Protein AF-A0A943YGJ3-F1 (afdb_monomer)

Secondary structure (DSSP, 8-state):
------PPPHHHHHHHHHHHTT-S--EEEEEEEEGGGTEEEEEEE-SSEEEEEEEETTT--EEEEEEEEPPGGGSPPTTTHHHHHGGGS--

Radius of gyration: 19.24 Å; Cα contacts (8 Å, |Δi|>4): 137; chains: 1; bounding box: 73×21×36 Å

Foldseek 3Di:
DPPPQDFDDVVLLVVLQCVVVVHPDWAWPDWDQDDVRQWIWTWTDDPFKIKTWIAGRRPRDTPDIDMDTDDPVPPPPPVVVVVVVVVVPDD

Mean predicted aligned error: 11.34 Å

pLDDT: mean 77.57, std 17.03, range [38.84, 93.38]

Solvent-accessible surface area (backbone atoms only — not comparable to full-atom values): 5538 Å² total; per-residue (Å²): 133,85,75,83,72,63,62,60,50,73,71,55,51,50,53,51,44,29,60,74,69,71,46,95,73,68,48,74,79,45,76,47,73,39,77,99,62,43,32,33,41,40,33,30,34,52,99,57,36,38,35,41,31,33,30,33,21,63,81,68,45,75,78,44,76,49,74,46,71,59,62,72,86,72,49,78,53,86,71,57,60,61,58,63,65,57,70,78,73,79,133

Nearest PDB structures (foldseek):
  4exr-assembly1_A-2  TM=6.907E-01  e=7.756E-03  Clostridioides difficile 630
  7ui9-assembly1_a  TM=6.718E-01  e=1.107E-01  Saccharomyces cerevisiae S288C
  8tid-assembly1_W  TM=8.843E-01  e=9.852E-01  Tetrahymena thermophila
  4o9d-assembly1_B  TM=7.866E-01  e=1.045E+00  Schizosaccharomyces pombe 972h-
  4xuu-assembly1_C  TM=4.903E-01  e=2.532E-01  Homo sapiens

Structure (mmCIF, N/CA/C/O backbone):
data_AF-A0A943YGJ3-F1
#
_entry.id   AF-A0A943YGJ3-F1
#
loop_
_atom_site.group_PDB
_atom_site.id
_atom_site.type_symbol
_atom_site.label_atom_id
_atom_site.label_alt_id
_atom_site.label_comp_id
_atom_site.label_asym_id
_atom_site.label_entity_id
_atom_site.label_seq_id
_atom_site.pdbx_PDB_ins_code
_atom_site.Cartn_x
_atom_site.Cartn_y
_atom_site.Cartn_z
_atom_site.occupancy
_atom_site.B_iso_or_equiv
_atom_site.auth_seq_id
_atom_site.auth_comp_id
_atom_site.auth_asym_id
_atom_site.auth_atom_id
_atom_site.pdbx_PDB_model_num
ATOM 1 N N . MET A 1 1 ? -24.476 -3.055 19.272 1.00 38.84 1 MET A N 1
ATOM 2 C CA . MET A 1 1 ? -23.547 -4.196 19.418 1.00 38.84 1 MET A CA 1
ATOM 3 C C . MET A 1 1 ? -22.123 -3.687 19.275 1.00 38.84 1 MET A C 1
ATOM 5 O O . MET A 1 1 ? -21.854 -2.990 18.306 1.00 38.84 1 MET A O 1
ATOM 9 N N . LYS A 1 2 ? -21.232 -3.972 20.230 1.00 44.19 2 LYS A N 1
ATOM 10 C CA . LYS A 1 2 ? -19.802 -3.674 20.076 1.00 44.19 2 LYS A CA 1
ATOM 11 C C . LYS A 1 2 ? -19.238 -4.757 19.157 1.00 44.19 2 LYS A C 1
ATOM 13 O O . LYS A 1 2 ? -19.181 -5.911 19.566 1.00 44.19 2 LYS A O 1
ATOM 18 N N . LYS A 1 3 ? -18.949 -4.429 17.895 1.00 51.28 3 LYS A N 1
ATOM 19 C CA . LYS A 1 3 ? -18.181 -5.339 17.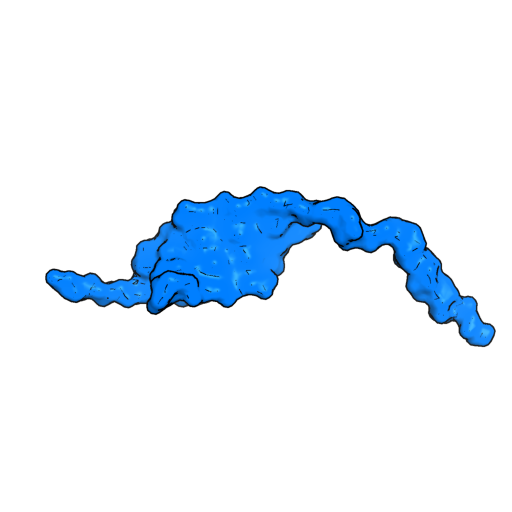039 1.00 51.28 3 LYS A CA 1
ATOM 20 C C . LYS A 1 3 ? -16.803 -5.443 17.693 1.00 51.28 3 LYS A C 1
ATOM 22 O O . LYS A 1 3 ? -16.145 -4.419 17.853 1.00 51.28 3 LYS A O 1
ATOM 27 N N . ASN A 1 4 ? -16.410 -6.635 18.136 1.00 54.59 4 ASN A N 1
ATOM 28 C CA . ASN A 1 4 ? -15.022 -6.898 18.496 1.00 54.59 4 ASN A CA 1
ATOM 29 C C . ASN A 1 4 ? -14.224 -6.800 17.199 1.00 54.59 4 ASN A C 1
ATOM 31 O O . ASN A 1 4 ? -14.131 -7.764 16.446 1.00 54.59 4 ASN A O 1
ATOM 35 N N . VAL A 1 5 ? -13.754 -5.594 16.906 1.00 59.84 5 VAL A N 1
ATOM 36 C CA . VAL A 1 5 ? -12.883 -5.316 15.776 1.00 59.84 5 VAL A CA 1
ATOM 37 C C . VAL A 1 5 ? -11.542 -5.960 16.103 1.00 59.84 5 VAL A C 1
ATOM 39 O O . VAL A 1 5 ? -10.774 -5.452 16.917 1.00 59.84 5 VAL A O 1
ATOM 42 N N . LEU A 1 6 ? -11.330 -7.153 15.554 1.00 70.00 6 LEU A N 1
ATOM 43 C CA . LEU A 1 6 ? -10.031 -7.804 15.542 1.00 70.00 6 LEU A CA 1
ATOM 44 C C . LEU A 1 6 ? -9.246 -7.168 14.407 1.00 70.00 6 LEU A C 1
ATOM 46 O O . LEU A 1 6 ? -9.552 -7.407 13.243 1.00 70.00 6 LEU A O 1
ATOM 50 N N . TYR A 1 7 ? -8.271 -6.338 14.761 1.00 81.75 7 TYR A N 1
ATOM 51 C CA . TYR A 1 7 ? -7.357 -5.786 13.776 1.00 81.75 7 TYR A CA 1
ATOM 52 C C . TYR A 1 7 ? -6.507 -6.912 13.182 1.00 81.75 7 TYR A C 1
ATOM 54 O O . TYR A 1 7 ? -6.014 -7.774 13.921 1.00 81.75 7 TYR A O 1
ATOM 62 N N . ILE A 1 8 ? -6.333 -6.914 11.862 1.00 86.19 8 ILE A N 1
ATOM 63 C CA . ILE A 1 8 ? -5.4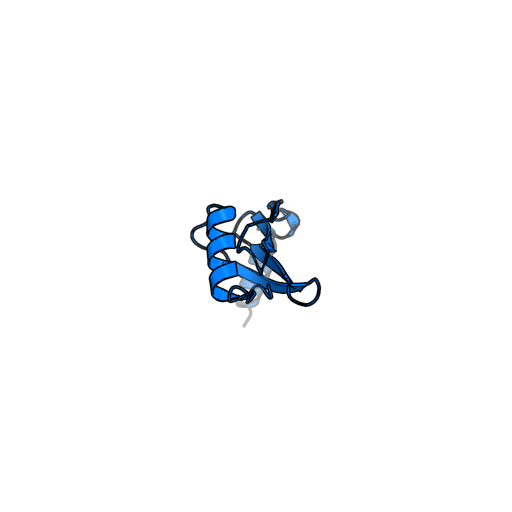16 -7.845 11.202 1.00 86.19 8 ILE A CA 1
ATOM 64 C C . ILE A 1 8 ? -3.994 -7.612 11.714 1.00 86.19 8 ILE A C 1
ATOM 66 O O . IL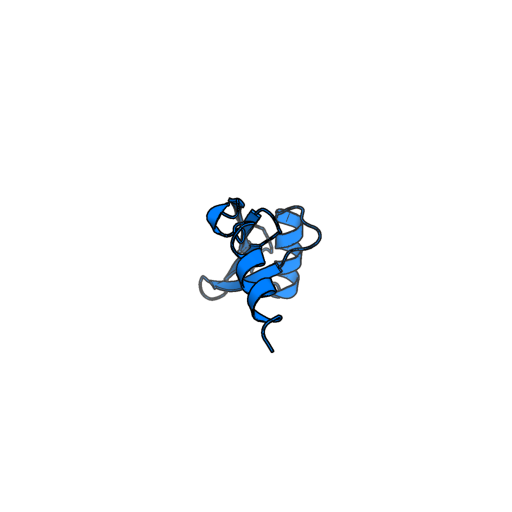E A 1 8 ? -3.598 -6.495 12.048 1.00 86.19 8 ILE A O 1
ATOM 70 N N . SER A 1 9 ? -3.198 -8.674 11.766 1.00 87.88 9 SER A N 1
ATOM 71 C CA . SER A 1 9 ? -1.785 -8.531 12.117 1.00 87.88 9 SER A CA 1
ATOM 72 C C . SER A 1 9 ? -0.995 -7.906 10.955 1.00 87.88 9 SER A C 1
ATOM 74 O O . SER A 1 9 ? -1.339 -8.126 9.791 1.00 87.88 9 SER A O 1
ATOM 76 N N . PRO A 1 10 ? 0.126 -7.212 11.218 1.00 85.38 10 PRO A N 1
ATOM 77 C CA . PRO A 1 10 ? 0.975 -6.671 10.155 1.00 85.38 10 PRO A CA 1
ATOM 78 C C . PRO A 1 10 ? 1.521 -7.759 9.215 1.00 85.38 10 PRO A C 1
ATOM 80 O O . PRO A 1 10 ? 1.714 -7.507 8.031 1.00 85.38 10 PRO A O 1
ATOM 83 N N . MET A 1 11 ? 1.725 -8.991 9.699 1.00 89.81 11 MET A N 1
ATOM 84 C CA . MET A 1 11 ? 2.108 -10.118 8.834 1.00 89.81 11 MET A CA 1
ATOM 85 C C . MET A 1 11 ? 1.001 -10.487 7.843 1.00 89.81 11 MET A C 1
ATOM 87 O O . MET A 1 11 ? 1.283 -10.782 6.685 1.00 89.81 11 MET A O 1
ATOM 91 N N . GLN A 1 12 ? -0.252 -10.443 8.291 1.00 89.88 12 GLN A N 1
ATOM 92 C CA . GLN A 1 12 ? -1.412 -10.716 7.452 1.00 89.88 12 GLN A CA 1
ATOM 93 C C . GLN A 1 12 ? -1.633 -9.597 6.429 1.00 89.88 12 GLN A C 1
ATOM 95 O O . GLN A 1 12 ? -1.879 -9.884 5.262 1.00 89.88 12 GLN A O 1
ATOM 100 N N . ALA A 1 13 ? -1.444 -8.339 6.838 1.00 89.81 13 ALA A N 1
ATOM 101 C CA . ALA A 1 13 ? -1.483 -7.193 5.935 1.00 89.81 13 ALA A CA 1
ATOM 102 C C . ALA A 1 13 ? -0.425 -7.314 4.820 1.00 89.81 13 ALA A C 1
ATOM 104 O O . ALA A 1 13 ? -0.734 -7.102 3.654 1.00 89.81 13 ALA A O 1
ATOM 105 N N . ARG A 1 14 ? 0.805 -7.746 5.139 1.00 90.88 14 ARG A N 1
ATOM 106 C CA . ARG A 1 14 ? 1.852 -7.988 4.126 1.00 90.88 14 ARG A CA 1
ATOM 107 C C . ARG A 1 14 ? 1.452 -9.045 3.100 1.00 90.88 14 ARG A C 1
ATOM 109 O O . ARG A 1 14 ? 1.681 -8.838 1.916 1.00 90.88 14 ARG A O 1
ATOM 116 N N . ALA A 1 15 ? 0.868 -10.158 3.545 1.00 91.62 15 ALA A N 1
ATOM 117 C CA . ALA A 1 15 ? 0.404 -11.204 2.636 1.00 91.62 15 ALA A CA 1
ATOM 118 C C . ALA A 1 15 ? -0.684 -10.669 1.693 1.00 91.62 15 ALA A C 1
ATOM 120 O O . ALA A 1 15 ? -0.583 -10.837 0.486 1.00 91.62 15 ALA A O 1
ATOM 121 N N . LEU A 1 16 ? -1.664 -9.940 2.234 1.00 91.19 16 LEU A N 1
ATOM 122 C CA . LEU A 1 16 ? -2.721 -9.305 1.443 1.00 91.19 16 LEU A CA 1
ATOM 123 C C . LEU A 1 16 ? -2.173 -8.271 0.450 1.00 91.19 16 LEU A C 1
ATOM 125 O O . LEU A 1 16 ? -2.653 -8.206 -0.675 1.00 91.19 16 LEU A O 1
ATOM 129 N N . ALA A 1 17 ? -1.156 -7.495 0.832 1.00 91.06 17 ALA A N 1
ATOM 130 C CA . ALA A 1 17 ? -0.520 -6.525 -0.058 1.00 91.06 17 ALA A CA 1
ATOM 131 C C . ALA A 1 17 ? 0.199 -7.196 -1.237 1.00 91.06 17 ALA A C 1
ATOM 133 O O . ALA A 1 17 ? 0.097 -6.722 -2.367 1.00 91.06 17 ALA A O 1
ATOM 134 N N . LEU A 1 18 ? 0.893 -8.311 -0.985 1.00 91.88 18 LEU A N 1
ATOM 135 C CA . LEU A 1 18 ? 1.544 -9.108 -2.029 1.00 91.88 18 LEU A CA 1
ATOM 136 C C . LEU A 1 18 ? 0.520 -9.718 -2.992 1.00 91.88 18 LEU A C 1
ATOM 138 O O . LEU A 1 18 ? 0.701 -9.633 -4.204 1.00 91.88 18 LEU A O 1
ATOM 142 N N . GLU A 1 19 ? -0.576 -10.261 -2.459 1.00 92.06 19 GLU A N 1
ATOM 143 C CA . GLU A 1 19 ? -1.685 -10.796 -3.258 1.00 92.06 19 GLU A CA 1
ATOM 144 C C . GLU A 1 19 ? -2.353 -9.689 -4.093 1.00 92.06 19 GLU A C 1
ATOM 146 O O . GLU A 1 19 ? -2.602 -9.876 -5.282 1.00 92.06 19 GLU A O 1
ATOM 151 N N . ALA A 1 20 ? -2.585 -8.508 -3.505 1.00 90.19 20 ALA A N 1
ATOM 152 C CA . ALA A 1 20 ? -3.191 -7.363 -4.187 1.00 90.19 20 ALA A CA 1
A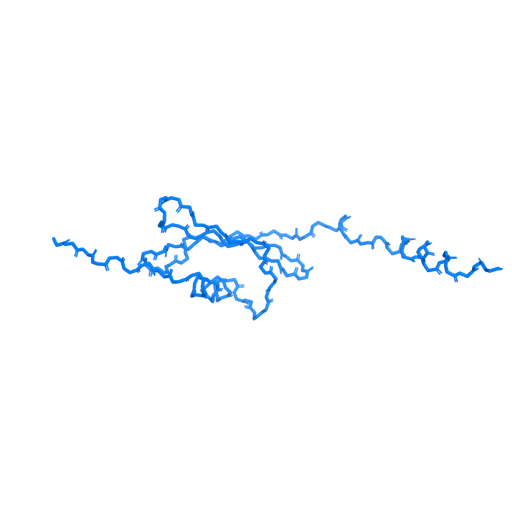TOM 153 C C . ALA A 1 20 ? -2.315 -6.825 -5.327 1.00 90.19 20 ALA A C 1
ATOM 155 O O . ALA A 1 20 ? -2.831 -6.454 -6.380 1.00 90.19 20 ALA A O 1
ATOM 156 N N . ALA A 1 21 ? -0.994 -6.810 -5.137 1.00 87.75 21 ALA A N 1
ATOM 157 C CA . ALA A 1 21 ? -0.036 -6.437 -6.173 1.00 87.75 21 ALA A CA 1
ATOM 158 C C . ALA A 1 21 ? 0.341 -7.602 -7.106 1.00 87.75 21 ALA A C 1
ATOM 160 O O . ALA A 1 21 ? 1.104 -7.401 -8.051 1.00 87.75 21 ALA A O 1
ATOM 161 N N . ASN A 1 22 ? -0.203 -8.802 -6.871 1.00 89.94 22 ASN A N 1
ATOM 162 C CA . ASN A 1 22 ? 0.075 -10.023 -7.624 1.00 89.94 22 ASN A CA 1
ATOM 163 C C . ASN A 1 22 ? 1.584 -10.324 -7.744 1.00 89.94 22 ASN A C 1
ATOM 165 O O . ASN A 1 22 ? 2.084 -10.714 -8.801 1.00 89.94 22 ASN A O 1
ATOM 169 N N . VAL A 1 23 ? 2.320 -10.109 -6.649 1.00 88.19 23 VAL A N 1
ATOM 170 C CA . VAL A 1 23 ? 3.770 -10.326 -6.561 1.00 88.19 23 VAL A CA 1
ATOM 171 C C . VAL A 1 23 ? 4.092 -11.418 -5.565 1.00 88.19 23 VAL A C 1
ATOM 173 O O . VAL A 1 23 ? 3.603 -11.439 -4.442 1.00 88.19 23 VAL A O 1
ATOM 176 N N . THR A 1 24 ? 4.994 -12.311 -5.959 1.00 85.94 24 THR A N 1
ATOM 177 C CA . THR A 1 24 ? 5.399 -13.442 -5.117 1.00 85.94 24 THR A CA 1
ATOM 178 C C . THR A 1 24 ? 6.448 -13.046 -4.080 1.00 85.94 24 THR A C 1
ATOM 180 O O . THR A 1 24 ? 6.499 -13.613 -2.992 1.00 85.94 24 THR A O 1
ATOM 183 N N . SER A 1 25 ? 7.312 -12.088 -4.420 1.00 86.50 25 SER A N 1
ATOM 184 C CA . SER A 1 25 ? 8.400 -11.623 -3.566 1.00 86.50 25 SER A CA 1
ATOM 185 C C . SER A 1 25 ? 8.629 -10.139 -3.797 1.00 86.50 25 SER A C 1
ATOM 187 O O . SER A 1 25 ? 8.878 -9.711 -4.921 1.00 86.50 25 SER A O 1
ATOM 189 N N . ALA A 1 26 ? 8.579 -9.363 -2.721 1.00 89.75 26 ALA A N 1
ATOM 190 C CA . ALA A 1 26 ? 8.909 -7.949 -2.737 1.00 89.75 26 ALA A CA 1
ATOM 191 C C . ALA A 1 26 ? 9.692 -7.573 -1.480 1.00 89.75 26 ALA A C 1
ATOM 193 O O . ALA A 1 26 ? 9.586 -8.215 -0.429 1.00 89.75 26 ALA A O 1
ATOM 194 N N . ARG A 1 27 ? 10.483 -6.508 -1.586 1.00 89.62 27 ARG A N 1
ATOM 195 C CA . ARG A 1 27 ? 11.204 -5.933 -0.458 1.00 89.62 27 ARG A CA 1
ATOM 196 C C . ARG A 1 27 ? 10.323 -4.883 0.203 1.00 89.62 27 ARG A C 1
ATOM 198 O O . ARG A 1 27 ? 10.106 -3.822 -0.365 1.00 89.62 27 ARG A O 1
ATOM 205 N N . PHE A 1 28 ? 9.847 -5.163 1.410 1.00 89.69 28 PHE A N 1
ATOM 206 C CA . PHE A 1 28 ? 9.139 -4.167 2.214 1.00 89.69 28 PHE A CA 1
ATOM 207 C C . PHE A 1 28 ? 10.124 -3.117 2.724 1.00 89.69 28 PHE A C 1
ATOM 209 O O . PHE A 1 28 ? 11.058 -3.453 3.454 1.00 89.69 28 PHE A O 1
ATOM 216 N N . ASP A 1 29 ? 9.901 -1.865 2.339 1.00 88.19 29 ASP A N 1
ATOM 217 C CA . ASP A 1 29 ? 10.710 -0.720 2.757 1.00 88.19 29 ASP A CA 1
ATOM 218 C C . ASP A 1 29 ? 10.095 -0.047 3.989 1.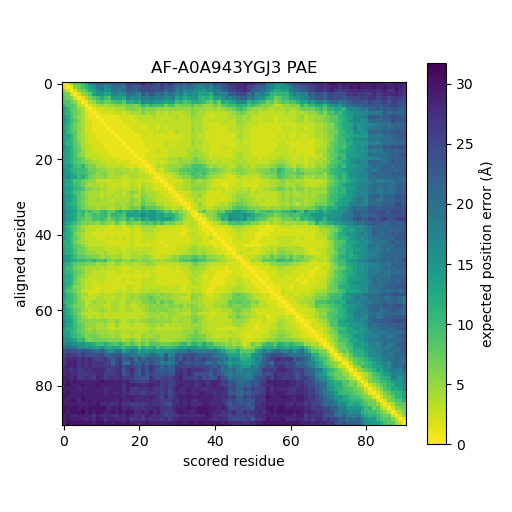00 88.19 29 ASP A C 1
ATOM 220 O O . ASP A 1 29 ? 10.797 0.288 4.945 1.00 88.19 29 ASP A O 1
ATOM 224 N N . SER A 1 30 ? 8.761 0.050 4.027 1.00 88.62 30 SER A N 1
ATOM 225 C CA . SER A 1 30 ? 8.036 0.595 5.172 1.00 88.62 30 SER A CA 1
ATOM 226 C C . SER A 1 30 ? 6.736 -0.147 5.464 1.00 88.62 30 SER A C 1
ATOM 228 O O . SER A 1 30 ? 6.065 -0.676 4.579 1.00 88.62 30 SER A O 1
ATOM 230 N N . GLN A 1 31 ? 6.370 -0.164 6.744 1.00 89.44 31 GLN A N 1
ATOM 231 C CA . GLN A 1 31 ? 5.03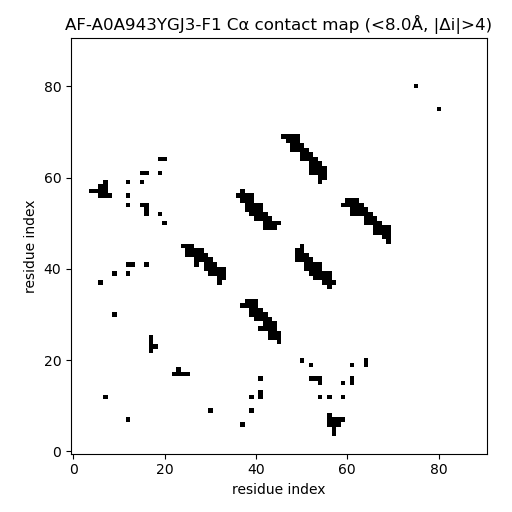6 -0.543 7.198 1.00 89.44 31 GLN A CA 1
ATOM 232 C C . GLN A 1 31 ? 4.592 0.472 8.248 1.00 89.44 31 GLN A C 1
ATOM 234 O O . GLN A 1 31 ? 5.277 0.667 9.258 1.00 89.44 31 GLN A O 1
ATOM 239 N N . LYS A 1 32 ? 3.453 1.118 8.026 1.00 88.38 32 LYS A N 1
ATOM 240 C CA . LYS A 1 32 ? 2.879 2.070 8.973 1.00 88.38 32 LYS A CA 1
ATOM 241 C C . LYS A 1 32 ? 1.426 1.725 9.234 1.00 88.38 32 LYS A C 1
ATOM 243 O O . LYS A 1 32 ? 0.715 1.245 8.360 1.00 88.38 32 LYS A O 1
ATOM 248 N N . LEU A 1 33 ? 1.007 1.960 10.469 1.00 87.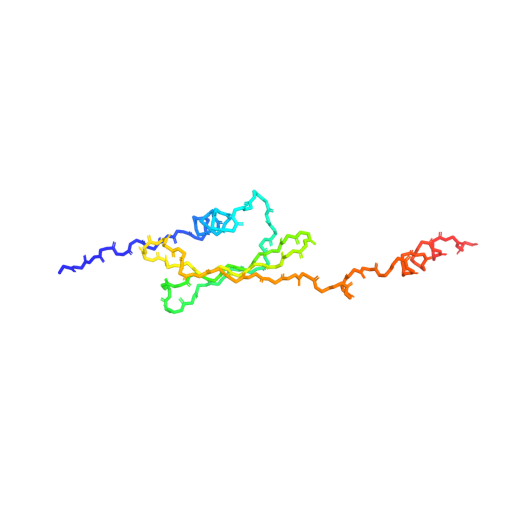88 33 LEU A N 1
ATOM 249 C CA . LEU A 1 33 ? -0.388 1.881 10.863 1.00 87.88 33 LEU A CA 1
ATOM 250 C C . LEU A 1 33 ? -0.876 3.313 11.094 1.00 87.88 33 LEU A C 1
ATOM 252 O O . LEU A 1 33 ? -0.419 3.996 12.010 1.00 87.88 33 LEU A O 1
ATOM 256 N N . LEU A 1 34 ? -1.745 3.766 10.207 1.00 82.94 34 LEU A N 1
ATOM 257 C CA . LEU A 1 34 ? -2.336 5.089 10.135 1.00 82.94 34 LEU A CA 1
ATOM 258 C C . LEU A 1 34 ? -3.765 5.073 10.704 1.00 82.94 34 LEU A C 1
ATOM 260 O O . LEU A 1 34 ? -4.314 4.031 11.070 1.00 82.94 34 LEU A O 1
ATOM 264 N N . GLU A 1 35 ? -4.346 6.268 10.806 1.00 72.50 35 GLU A N 1
ATOM 265 C CA . GLU A 1 35 ? -5.749 6.484 11.175 1.00 72.50 35 GLU A CA 1
ATOM 266 C C . GLU A 1 35 ? -6.146 5.813 12.508 1.00 72.50 35 GLU A C 1
ATOM 268 O O . GLU A 1 35 ? -6.987 4.928 12.582 1.00 72.50 35 GLU A O 1
ATOM 273 N N . SER A 1 36 ? -5.470 6.187 13.603 1.00 71.88 36 SER A N 1
ATOM 274 C CA . SER A 1 36 ? -5.713 5.640 14.955 1.00 71.88 36 SER A CA 1
ATOM 275 C C . SER A 1 36 ? -5.619 4.111 15.090 1.00 71.88 36 SER A C 1
ATOM 277 O O . SER A 1 36 ? -5.978 3.576 16.140 1.00 71.88 36 SER A O 1
ATOM 279 N N . GLY A 1 37 ? -5.094 3.408 14.085 1.00 71.88 37 GLY A N 1
ATOM 280 C CA . GLY A 1 37 ? -4.974 1.957 14.102 1.00 71.88 37 GLY A CA 1
ATOM 281 C C . GLY A 1 37 ? -5.834 1.214 13.083 1.00 71.88 37 GLY A C 1
ATOM 282 O O . GLY A 1 37 ? -5.819 -0.014 13.101 1.00 71.88 37 GLY A O 1
ATOM 283 N N . SER A 1 38 ? -6.595 1.908 12.231 1.00 85.25 38 SER A N 1
ATOM 284 C CA . SER A 1 38 ? -7.510 1.268 11.278 1.00 85.25 38 SER A CA 1
ATOM 285 C C . SER A 1 38 ? -6.968 1.132 9.859 1.00 85.25 38 SER A C 1
ATOM 287 O O . SER A 1 38 ? -7.574 0.401 9.085 1.00 85.25 38 SER A O 1
ATOM 289 N N . LEU A 1 39 ? -5.847 1.765 9.503 1.00 88.75 39 LEU A N 1
ATOM 290 C CA . LEU A 1 39 ? -5.317 1.722 8.137 1.00 88.75 39 LEU A CA 1
ATOM 291 C C . LEU A 1 39 ? -3.861 1.264 8.117 1.00 88.75 39 LEU A C 1
ATOM 293 O O . LEU A 1 39 ? -3.005 1.886 8.733 1.00 88.75 39 LEU A O 1
ATOM 297 N N . TYR A 1 40 ? -3.551 0.208 7.380 1.00 91.56 40 TYR A N 1
ATOM 298 C CA . TYR A 1 40 ? -2.180 -0.189 7.083 1.00 91.56 40 TYR A CA 1
ATOM 299 C C . TYR A 1 40 ? -1.709 0.458 5.784 1.00 91.56 40 TYR A C 1
ATOM 301 O O . TYR A 1 40 ? -2.341 0.300 4.746 1.00 91.56 40 TYR A O 1
ATOM 309 N N . GLU A 1 41 ? -0.569 1.133 5.845 1.00 93.12 41 GLU A N 1
ATOM 310 C CA . GLU A 1 41 ? 0.210 1.579 4.693 1.00 93.12 41 GLU A CA 1
ATOM 311 C C . GLU A 1 41 ? 1.440 0.675 4.582 1.00 93.12 41 GLU A C 1
ATOM 313 O O . GLU A 1 41 ? 2.261 0.592 5.504 1.00 93.12 41 GLU A O 1
ATOM 318 N N . LEU A 1 42 ? 1.541 -0.045 3.470 1.00 92.81 42 LEU A N 1
ATOM 319 C CA . LEU A 1 42 ? 2.635 -0.960 3.176 1.00 92.81 42 LEU A CA 1
ATOM 320 C C . LEU A 1 42 ? 3.342 -0.487 1.916 1.00 92.81 42 LEU A C 1
ATOM 322 O O . LEU A 1 42 ? 2.772 -0.519 0.828 1.00 92.81 42 LEU A O 1
ATOM 326 N N . GLU A 1 43 ? 4.594 -0.085 2.083 1.00 92.81 43 GLU A N 1
ATOM 327 C CA . GLU A 1 43 ? 5.462 0.364 1.001 1.00 92.81 43 GLU A CA 1
ATOM 328 C C . GLU A 1 43 ? 6.458 -0.758 0.711 1.00 92.81 43 GLU A C 1
ATOM 330 O O . GLU A 1 43 ? 7.256 -1.149 1.575 1.00 92.81 43 GLU A O 1
ATOM 335 N N . PHE A 1 44 ? 6.395 -1.316 -0.492 1.00 92.69 44 PHE A N 1
ATOM 336 C CA . PHE A 1 44 ? 7.283 -2.386 -0.923 1.00 92.69 44 PHE A CA 1
ATOM 337 C C . PHE A 1 44 ? 7.748 -2.173 -2.351 1.00 92.69 44 PHE A C 1
ATOM 339 O O . PHE A 1 44 ? 7.060 -1.606 -3.187 1.00 92.69 44 PHE A O 1
ATOM 346 N N . THR A 1 45 ? 8.950 -2.646 -2.628 1.00 89.50 45 THR A N 1
ATOM 347 C CA . THR A 1 45 ? 9.635 -2.400 -3.887 1.00 89.50 45 THR A CA 1
ATOM 348 C C . THR A 1 45 ? 10.066 -3.725 -4.493 1.00 89.50 45 THR A C 1
ATOM 350 O O . THR A 1 45 ? 10.496 -4.647 -3.793 1.00 89.50 45 THR A O 1
ATOM 353 N N . THR A 1 46 ? 9.935 -3.818 -5.805 1.00 87.56 46 THR A N 1
ATOM 354 C CA . THR A 1 46 ? 10.464 -4.897 -6.645 1.00 87.56 46 THR A CA 1
ATOM 355 C C . THR A 1 46 ? 11.665 -4.384 -7.435 1.00 87.56 46 THR A C 1
ATOM 357 O O . THR A 1 46 ? 12.079 -3.244 -7.259 1.00 87.56 46 THR A O 1
ATOM 360 N N . GLU A 1 47 ? 12.252 -5.200 -8.306 1.00 82.38 47 GLU A N 1
ATOM 361 C CA . GLU A 1 47 ? 13.392 -4.756 -9.120 1.00 82.38 47 GLU A CA 1
ATOM 362 C C . GLU A 1 47 ? 13.048 -3.570 -10.040 1.00 82.38 47 GLU A C 1
ATOM 364 O O . GLU A 1 47 ? 13.915 -2.745 -10.314 1.00 82.38 47 GLU A O 1
ATOM 369 N N . GLU A 1 48 ? 11.788 -3.449 -10.468 1.00 81.81 48 GLU A N 1
ATOM 370 C CA . GLU A 1 48 ? 11.374 -2.483 -11.496 1.00 81.81 48 GLU A CA 1
ATOM 371 C C . GLU A 1 48 ? 10.315 -1.479 -11.014 1.00 81.81 48 GLU A C 1
ATOM 373 O O . GLU A 1 48 ? 10.203 -0.383 -11.567 1.00 81.81 48 GLU A O 1
ATOM 378 N N . MET A 1 49 ? 9.532 -1.824 -9.986 1.00 88.44 49 MET A N 1
ATOM 379 C CA . MET A 1 49 ? 8.401 -1.018 -9.513 1.00 88.44 49 MET A CA 1
ATOM 380 C C . MET A 1 49 ? 8.384 -0.872 -7.992 1.00 88.44 49 MET A C 1
ATOM 382 O O . MET A 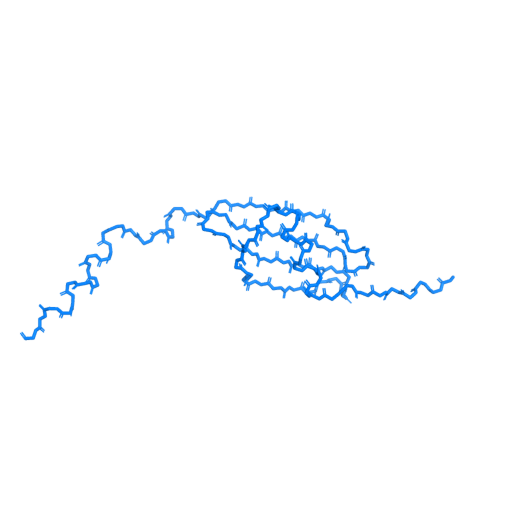1 49 ? 8.605 -1.838 -7.257 1.00 88.44 49 MET A O 1
ATOM 386 N N . HIS A 1 50 ? 8.050 0.328 -7.530 1.00 90.25 50 HIS A N 1
ATOM 387 C CA . HIS A 1 50 ? 7.598 0.584 -6.170 1.00 90.25 50 HIS A CA 1
ATOM 388 C C . HIS A 1 50 ? 6.083 0.431 -6.097 1.00 90.25 50 HIS A C 1
ATOM 390 O O . HIS A 1 50 ? 5.365 0.829 -7.014 1.00 90.25 50 HIS A O 1
ATOM 396 N N . TYR A 1 51 ? 5.615 -0.110 -4.983 1.00 92.69 51 TYR A N 1
ATOM 397 C CA . TYR A 1 51 ? 4.215 -0.329 -4.682 1.00 92.69 51 TYR A CA 1
ATOM 398 C C . TYR A 1 51 ? 3.887 0.264 -3.321 1.00 92.69 51 TYR A C 1
ATOM 400 O O . TYR A 1 51 ? 4.608 0.060 -2.338 1.00 92.69 51 TYR A O 1
ATOM 408 N N . THR A 1 52 ? 2.741 0.924 -3.262 1.00 93.38 52 THR A N 1
ATOM 409 C CA . THR A 1 52 ? 2.151 1.422 -2.029 1.00 93.38 52 THR A CA 1
ATOM 410 C C . THR A 1 52 ? 0.755 0.841 -1.914 1.00 93.38 52 THR A C 1
ATOM 412 O O . THR A 1 52 ? -0.121 1.113 -2.734 1.00 93.38 52 THR A O 1
ATOM 415 N N . CYS A 1 53 ? 0.542 0.005 -0.902 1.00 93.19 53 CYS A N 1
ATOM 416 C CA . CYS A 1 53 ? -0.743 -0.629 -0.652 1.00 93.19 53 CYS A CA 1
ATOM 417 C C . CYS A 1 53 ? -1.371 -0.092 0.634 1.00 93.19 53 CYS A C 1
ATOM 419 O O . CYS A 1 53 ? -0.711 0.003 1.672 1.00 93.19 53 CYS A O 1
ATOM 421 N N . TYR A 1 54 ? -2.663 0.216 0.551 1.00 92.69 54 TYR A N 1
ATOM 422 C CA . TYR A 1 54 ? -3.487 0.676 1.659 1.00 92.69 54 TYR A CA 1
ATOM 423 C C . TYR A 1 54 ? -4.490 -0.414 2.018 1.00 92.69 54 TYR A C 1
ATOM 425 O O . TYR A 1 54 ? -5.335 -0.767 1.196 1.00 92.69 54 TYR A O 1
ATOM 433 N N . ILE A 1 55 ? -4.402 -0.958 3.230 1.00 91.62 55 ILE A N 1
ATOM 434 C CA . ILE A 1 55 ? -5.246 -2.066 3.693 1.00 91.62 55 ILE A CA 1
ATOM 435 C C . ILE A 1 55 ? -6.015 -1.645 4.933 1.00 91.62 55 ILE A C 1
ATOM 437 O O . ILE A 1 55 ? -5.428 -1.191 5.913 1.00 91.62 55 ILE A O 1
ATOM 441 N N . ASP A 1 56 ? -7.326 -1.847 4.919 1.00 90.56 56 ASP A N 1
ATOM 442 C CA . ASP A 1 56 ? -8.161 -1.631 6.090 1.00 90.56 56 ASP A CA 1
ATOM 443 C C . ASP A 1 56 ? -7.847 -2.688 7.158 1.00 90.56 56 ASP A C 1
ATOM 445 O O . ASP A 1 56 ? -7.983 -3.893 6.939 1.00 90.56 56 ASP A O 1
ATOM 449 N N . ALA A 1 57 ? -7.410 -2.248 8.335 1.00 87.19 57 ALA A N 1
ATOM 450 C CA . ALA A 1 57 ? -7.013 -3.134 9.417 1.00 87.19 57 ALA A CA 1
ATOM 451 C C . ALA A 1 57 ? -8.207 -3.860 10.058 1.00 87.19 57 ALA A C 1
ATOM 453 O O . ALA A 1 57 ? -7.997 -4.852 10.751 1.00 87.19 57 ALA A O 1
ATOM 454 N N . VAL A 1 58 ? -9.439 -3.379 9.855 1.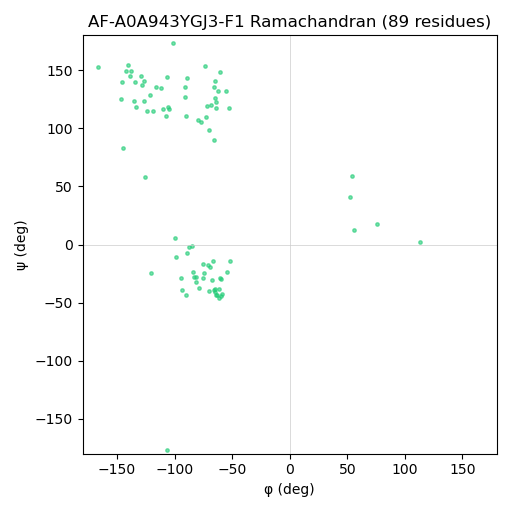00 86.38 58 VAL A N 1
ATOM 455 C CA . VAL A 1 58 ? -10.671 -3.909 10.461 1.00 86.38 58 VAL A CA 1
ATOM 456 C C . VAL A 1 58 ? -11.308 -4.989 9.586 1.00 86.38 58 VAL A C 1
ATOM 458 O O . VAL A 1 58 ? -11.754 -6.012 10.103 1.00 86.38 58 VAL A O 1
ATOM 461 N N . SER A 1 59 ? -11.359 -4.753 8.276 1.00 84.75 59 SER A N 1
ATOM 462 C CA . SER A 1 59 ? -11.951 -5.631 7.263 1.00 84.75 59 SER A CA 1
ATOM 463 C C . SER A 1 59 ? -10.910 -6.555 6.622 1.00 84.75 59 SER A C 1
ATOM 465 O O . SER A 1 59 ? -11.230 -7.672 6.225 1.00 84.75 59 SER A O 1
ATOM 467 N N . GLY A 1 60 ? -9.645 -6.124 6.555 1.00 85.88 60 GLY A N 1
ATOM 468 C CA . GLY A 1 60 ? -8.603 -6.813 5.791 1.00 85.88 60 GLY A CA 1
ATOM 469 C C . GLY A 1 60 ? -8.710 -6.592 4.282 1.00 85.88 60 GLY A C 1
ATOM 470 O O . GLY A 1 60 ? -8.143 -7.359 3.510 1.00 85.88 60 GLY A O 1
ATOM 471 N N . GLU A 1 61 ? -9.447 -5.570 3.854 1.00 87.56 61 GLU A N 1
ATOM 472 C CA . GLU A 1 61 ? -9.638 -5.247 2.443 1.00 87.56 61 GLU A CA 1
ATOM 473 C C . GLU A 1 61 ? -8.566 -4.264 1.973 1.00 87.56 61 GLU A C 1
ATOM 475 O O . GLU A 1 61 ? -8.264 -3.283 2.654 1.00 87.56 61 GLU A O 1
ATOM 480 N N . ALA A 1 62 ? -7.996 -4.514 0.794 1.00 90.12 62 ALA A N 1
ATOM 481 C CA . ALA A 1 62 ? -7.132 -3.545 0.137 1.00 90.12 62 ALA A CA 1
ATOM 482 C C . ALA A 1 62 ? -7.998 -2.393 -0.397 1.00 90.12 62 ALA A C 1
ATOM 484 O O . ALA A 1 62 ? -8.769 -2.565 -1.339 1.00 90.12 62 ALA A O 1
ATOM 485 N N . LEU A 1 63 ? -7.881 -1.222 0.227 1.00 90.06 63 LEU A N 1
ATOM 486 C CA . LEU A 1 63 ? -8.587 -0.000 -0.159 1.00 90.06 63 LEU A CA 1
ATOM 487 C C . LEU A 1 63 ? -7.981 0.634 -1.412 1.00 90.06 63 LEU A C 1
ATOM 489 O O . LEU A 1 63 ? -8.681 1.302 -2.171 1.00 90.06 63 LEU A O 1
ATOM 493 N N . GLY A 1 64 ? -6.679 0.437 -1.623 1.00 89.19 64 GLY A N 1
ATOM 494 C CA . GLY A 1 64 ? -5.970 0.987 -2.767 1.00 89.19 64 GLY A CA 1
ATOM 495 C C . GLY A 1 64 ? -4.598 0.362 -2.971 1.00 89.19 64 GLY A C 1
ATOM 496 O O . GLY A 1 64 ? -3.948 -0.096 -2.028 1.00 89.19 64 GLY A O 1
ATOM 497 N N . LEU A 1 65 ? -4.168 0.372 -4.228 1.00 91.94 65 LEU A N 1
ATOM 498 C CA . LEU A 1 65 ? -2.833 -0.007 -4.660 1.00 91.94 65 LEU A CA 1
ATOM 499 C C . LEU A 1 65 ? -2.348 1.067 -5.631 1.00 91.94 65 LEU A C 1
ATOM 501 O O . LEU A 1 65 ? -2.951 1.259 -6.686 1.00 91.94 65 LEU A O 1
ATOM 505 N N . ASP A 1 66 ? -1.269 1.742 -5.265 1.00 92.00 66 ASP A N 1
ATOM 506 C CA . ASP A 1 66 ? -0.525 2.624 -6.151 1.00 92.00 66 ASP A CA 1
ATOM 507 C C . ASP A 1 66 ? 0.792 1.948 -6.530 1.00 92.00 66 ASP A C 1
ATOM 509 O O . ASP A 1 66 ? 1.377 1.208 -5.732 1.00 92.00 66 ASP A O 1
ATOM 513 N N . PHE A 1 67 ? 1.239 2.156 -7.763 1.00 90.38 67 PHE A N 1
ATOM 514 C CA . PHE A 1 67 ? 2.508 1.627 -8.231 1.00 90.38 67 PHE A CA 1
ATOM 515 C C . PHE A 1 67 ? 3.159 2.598 -9.200 1.00 90.38 67 PHE A C 1
ATOM 517 O O . PHE A 1 67 ? 2.507 3.186 -10.066 1.00 90.38 67 PHE A O 1
ATOM 524 N N . PHE A 1 68 ? 4.472 2.735 -9.075 1.00 87.50 68 PHE A N 1
ATOM 525 C CA . PHE A 1 68 ? 5.260 3.587 -9.947 1.00 87.50 68 PHE A CA 1
ATOM 526 C C . PHE A 1 68 ? 6.579 2.908 -10.319 1.00 87.50 68 PHE A C 1
ATOM 528 O O . PHE A 1 68 ? 7.159 2.177 -9.511 1.00 87.50 68 PHE A O 1
ATOM 535 N N . PRO A 1 69 ? 7.068 3.118 -11.554 1.00 86.62 69 PRO A N 1
ATOM 536 C CA . PRO A 1 69 ? 8.351 2.577 -11.971 1.00 86.62 69 PRO A CA 1
ATOM 537 C C . PRO A 1 69 ? 9.482 3.208 -11.156 1.00 86.62 69 PRO A C 1
ATOM 539 O O . PRO A 1 69 ? 9.475 4.414 -10.892 1.00 86.62 69 PRO A O 1
ATOM 542 N N . VAL A 1 70 ? 10.477 2.402 -10.790 1.00 75.69 70 VAL A N 1
ATOM 543 C CA . VAL A 1 70 ? 11.719 2.904 -10.193 1.00 75.69 70 VAL A CA 1
ATOM 544 C C . VAL A 1 70 ? 12.420 3.773 -11.253 1.00 75.69 70 VAL A C 1
ATOM 546 O O . VAL A 1 70 ? 12.674 3.288 -12.360 1.00 75.69 70 VAL A O 1
ATOM 549 N N . PRO A 1 71 ? 12.719 5.061 -10.985 1.00 69.56 71 PRO A N 1
ATOM 550 C CA . PRO A 1 71 ? 13.331 5.930 -11.983 1.00 69.56 71 PRO A CA 1
ATOM 551 C C . PRO A 1 71 ? 14.713 5.405 -12.385 1.00 69.56 71 PRO A C 1
ATOM 553 O O . PRO A 1 71 ? 15.559 5.122 -11.532 1.00 69.56 71 PRO A O 1
ATOM 556 N N . VAL A 1 72 ? 14.952 5.337 -13.701 1.00 60.44 72 VAL A N 1
ATOM 557 C CA . VAL A 1 72 ? 16.193 4.832 -14.323 1.00 60.44 72 VAL A CA 1
ATOM 558 C C . VAL A 1 72 ? 17.453 5.539 -13.812 1.00 60.44 72 VAL A C 1
ATOM 560 O O . VAL A 1 72 ? 18.528 4.957 -13.834 1.00 60.44 72 VAL A O 1
ATOM 563 N N . GLU A 1 73 ? 17.338 6.764 -13.300 1.00 58.41 73 GLU A N 1
ATOM 564 C CA . GLU A 1 73 ? 18.459 7.517 -12.721 1.00 58.41 73 GLU A CA 1
ATOM 565 C C . GLU A 1 73 ? 19.016 6.896 -11.426 1.00 58.41 73 GLU A C 1
ATOM 567 O O . GLU A 1 73 ? 20.122 7.235 -11.015 1.00 58.41 73 GLU A O 1
ATOM 572 N N . THR A 1 74 ? 18.293 5.953 -10.808 1.00 52.84 74 THR A N 1
ATOM 573 C CA . THR A 1 74 ? 18.782 5.161 -9.663 1.00 52.84 74 THR A CA 1
ATOM 574 C C . THR A 1 74 ? 19.510 3.886 -10.106 1.00 52.84 74 THR A C 1
ATOM 576 O O . THR A 1 74 ? 20.119 3.214 -9.272 1.00 52.84 74 THR A O 1
ATOM 579 N N . TYR A 1 75 ? 19.505 3.537 -11.403 1.00 52.53 75 TYR A N 1
ATOM 580 C CA . TYR A 1 75 ? 20.428 2.511 -11.881 1.00 52.53 75 TYR A CA 1
ATOM 581 C C . TYR A 1 75 ? 21.844 3.056 -11.709 1.00 52.53 75 TYR A C 1
ATOM 583 O O . TYR A 1 75 ? 22.125 4.141 -12.226 1.00 52.53 75 TYR A O 1
ATOM 591 N N . PRO A 1 76 ? 22.755 2.331 -11.028 1.00 55.41 76 PRO A N 1
ATOM 592 C CA . PRO A 1 76 ? 24.159 2.688 -11.074 1.00 55.41 76 PRO A CA 1
ATOM 593 C C . PRO A 1 76 ? 24.515 2.773 -12.548 1.00 55.41 76 PRO A C 1
ATOM 595 O O . PRO A 1 76 ? 24.360 1.801 -13.297 1.00 55.41 76 PRO A O 1
ATOM 598 N N . SER A 1 77 ? 24.901 3.967 -12.989 1.00 54.91 77 SER A N 1
ATOM 599 C CA . SER A 1 77 ? 25.276 4.139 -14.375 1.00 54.91 77 SER A CA 1
ATOM 600 C C . SER A 1 77 ? 26.376 3.113 -14.649 1.00 54.91 77 SER A C 1
ATOM 602 O O . SER A 1 77 ? 27.315 2.957 -13.866 1.00 54.91 77 SER A O 1
ATOM 604 N N . TYR A 1 78 ? 26.265 2.367 -15.746 1.00 54.22 78 TYR A N 1
ATOM 605 C CA . TYR A 1 78 ? 27.245 1.345 -16.143 1.00 54.22 78 TYR A CA 1
ATOM 606 C C . TYR A 1 78 ? 28.700 1.884 -16.184 1.00 54.22 78 TYR A C 1
ATOM 608 O O . TYR A 1 78 ? 29.674 1.133 -16.205 1.00 54.22 78 TYR A O 1
ATOM 616 N N . TYR A 1 79 ? 28.864 3.210 -16.161 1.00 52.22 79 TYR A N 1
ATOM 617 C CA . TYR A 1 79 ? 30.138 3.910 -16.079 1.00 52.22 79 TYR A CA 1
ATOM 618 C C . TYR A 1 79 ? 30.705 4.090 -14.661 1.00 52.22 79 TYR A C 1
ATOM 620 O O . TYR A 1 79 ? 31.922 4.241 -14.529 1.00 52.22 79 TYR A O 1
ATOM 628 N N . GLU A 1 80 ? 29.894 4.062 -13.603 1.00 54.09 80 GLU A N 1
ATOM 629 C CA . GLU A 1 80 ? 30.372 4.271 -12.229 1.00 54.09 80 GLU A CA 1
ATOM 630 C C . GLU A 1 80 ? 30.993 3.012 -11.607 1.00 54.09 80 GLU A C 1
ATOM 632 O O . GLU A 1 80 ? 31.943 3.120 -10.827 1.00 54.09 80 GLU A O 1
ATOM 637 N N . ASP A 1 81 ? 30.571 1.817 -12.029 1.00 51.25 81 ASP A N 1
ATOM 638 C CA . ASP A 1 81 ? 31.113 0.548 -11.516 1.00 51.25 81 ASP A CA 1
ATOM 639 C C . ASP A 1 81 ? 32.590 0.323 -11.920 1.00 51.25 81 ASP A C 1
ATOM 641 O O . ASP A 1 81 ? 33.413 -0.184 -11.148 1.00 51.25 81 ASP A O 1
ATOM 645 N N . ARG A 1 82 ? 32.999 0.844 -13.088 1.00 52.69 82 ARG A N 1
ATOM 646 C CA . ARG A 1 82 ? 34.406 0.808 -13.530 1.00 52.69 82 ARG A CA 1
ATOM 647 C C . ARG A 1 82 ? 35.343 1.706 -12.721 1.00 52.69 82 ARG A C 1
ATOM 649 O O . ARG A 1 82 ? 36.553 1.492 -12.757 1.00 52.69 82 ARG A O 1
ATOM 656 N N . ARG A 1 83 ? 34.830 2.700 -11.989 1.00 50.44 83 ARG A N 1
ATOM 657 C CA . ARG A 1 83 ? 35.671 3.540 -11.116 1.00 50.44 83 ARG A CA 1
ATOM 658 C C . ARG A 1 83 ? 35.919 2.895 -9.756 1.00 50.44 83 ARG A C 1
ATOM 660 O O . ARG A 1 83 ? 36.970 3.129 -9.172 1.00 50.44 83 ARG A O 1
ATOM 667 N N . ARG A 1 84 ? 34.998 2.053 -9.277 1.00 50.97 84 ARG A N 1
ATOM 668 C CA . ARG A 1 84 ? 35.154 1.340 -8.000 1.00 50.97 84 ARG A CA 1
ATOM 669 C C . ARG A 1 84 ? 36.082 0.135 -8.118 1.00 50.97 84 ARG A C 1
ATOM 671 O O . ARG A 1 84 ? 36.900 -0.090 -7.234 1.00 50.97 84 ARG A O 1
ATOM 678 N N . THR A 1 85 ? 36.019 -0.586 -9.235 1.00 48.97 85 THR A N 1
ATOM 679 C CA . THR A 1 85 ? 36.899 -1.739 -9.497 1.00 48.97 85 THR A CA 1
ATOM 680 C C . THR A 1 85 ? 38.333 -1.343 -9.863 1.00 48.97 85 THR A C 1
ATOM 682 O O . THR A 1 85 ? 39.260 -2.103 -9.595 1.00 48.97 85 THR A O 1
ATOM 685 N N . ALA A 1 86 ? 38.555 -0.133 -10.388 1.00 50.25 86 ALA A N 1
ATOM 686 C CA . ALA A 1 86 ? 39.901 0.370 -10.673 1.00 50.25 86 ALA A CA 1
ATOM 687 C C . ALA A 1 86 ? 40.678 0.822 -9.420 1.00 50.25 86 ALA A C 1
ATOM 689 O O . ALA A 1 86 ? 41.899 0.940 -9.477 1.00 50.25 86 ALA A O 1
ATOM 690 N N . GLN A 1 87 ? 40.012 1.055 -8.281 1.00 49.84 87 GLN A N 1
ATOM 691 C CA . GLN A 1 87 ? 40.681 1.551 -7.071 1.00 49.84 87 GLN A CA 1
ATOM 692 C C . GLN A 1 87 ? 41.257 0.437 -6.173 1.00 49.84 87 GLN A C 1
ATOM 694 O O . GLN A 1 87 ? 41.923 0.734 -5.186 1.00 49.84 87 GLN A O 1
ATOM 699 N N . CYS A 1 88 ? 41.073 -0.839 -6.531 1.00 43.59 88 CYS A N 1
ATOM 700 C CA . CYS A 1 88 ? 41.686 -1.976 -5.829 1.00 43.59 88 CYS A CA 1
ATOM 701 C C . CYS A 1 88 ? 42.949 -2.534 -6.514 1.00 43.59 88 CYS A C 1
ATOM 703 O O . CYS A 1 88 ? 43.482 -3.539 -6.050 1.00 43.59 88 CYS A O 1
ATOM 705 N N . VAL A 1 89 ? 43.455 -1.902 -7.582 1.00 52.84 89 VAL A N 1
ATOM 706 C CA . VAL A 1 89 ? 44.685 -2.329 -8.282 1.00 52.84 89 VAL A CA 1
ATOM 707 C C . VAL A 1 89 ? 45.685 -1.175 -8.377 1.00 52.84 89 VAL A C 1
ATOM 709 O O . VAL A 1 89 ? 46.089 -0.779 -9.461 1.00 52.84 89 VAL A O 1
ATOM 712 N N . SER A 1 90 ? 46.077 -0.629 -7.228 1.00 48.28 90 SER A N 1
ATOM 713 C CA . SER A 1 90 ? 47.274 0.214 -7.115 1.00 48.28 90 SER A CA 1
ATOM 714 C C . SER A 1 90 ? 47.916 -0.046 -5.752 1.00 48.28 90 SER A C 1
ATOM 716 O O . SER A 1 90 ? 47.623 0.651 -4.782 1.00 48.28 90 SER A O 1
ATOM 718 N N . ALA A 1 91 ? 48.711 -1.116 -5.691 1.00 41.81 91 ALA A N 1
ATOM 719 C CA . ALA A 1 91 ? 49.734 -1.344 -4.671 1.00 41.81 91 ALA A CA 1
ATOM 720 C C . ALA A 1 91 ? 51.065 -0.760 -5.161 1.00 41.81 91 ALA A C 1
ATOM 722 O O . ALA A 1 91 ? 51.277 -0.781 -6.397 1.00 41.81 91 ALA A O 1
#

Sequence (91 aa):
MKKNVLYISPMQARALALEAANVTSARFDSQKLLESGSLYELEFTTEEMHYTCYIDAVSGEALGLDFFPVPVETYPSYYEDRRRTAQCVSA